Protein AF-C5LEI0-F1 (afdb_monomer)

Mean predicted aligned error: 21.71 Å

Radius of gyration: 40.42 Å; Cα contacts (8 Å, |Δi|>4): 1; chains: 1; bounding box: 72×54×118 Å

Secondary structure (DSSP, 8-state):
-PPP-----------------------------------------------------------------------------PPPHHHHHHHHHHHHHHHHHHHHHHHHHHHHHHHHHHHHHHHHHHHHHHHHHHHHHHHHHHHHHHHHTT-

Organism: Perkinsus marinus (strain ATCC 50983 / TXsc) (NCBI:txid423536)

Structure (mmCIF, N/CA/C/O backbone):
data_AF-C5LEI0-F1
#
_entry.id   AF-C5LEI0-F1
#
loop_
_atom_site.group_PDB
_atom_site.id
_atom_site.type_symbol
_atom_site.label_atom_id
_atom_site.label_alt_id
_atom_site.label_comp_id
_atom_site.label_asym_id
_atom_site.label_entity_id
_atom_site.label_seq_id
_atom_site.pdbx_PDB_ins_code
_atom_site.Cartn_x
_atom_site.Cartn_y
_atom_site.Cartn_z
_atom_site.occupancy
_atom_site.B_iso_or_equiv
_atom_site.auth_seq_id
_atom_site.auth_comp_id
_atom_site.auth_asym_id
_atom_site.auth_atom_id
_atom_site.pdbx_PDB_model_num
ATOM 1 N N . MET A 1 1 ? -17.927 0.425 -30.883 1.00 40.53 1 MET A N 1
ATOM 2 C CA . MET A 1 1 ? -18.392 0.526 -29.487 1.00 40.53 1 MET A CA 1
ATOM 3 C C . MET A 1 1 ? -18.609 -0.896 -29.017 1.00 40.53 1 MET A C 1
ATOM 5 O O . MET A 1 1 ? -19.476 -1.555 -29.571 1.00 40.53 1 MET A O 1
ATOM 9 N N . LEU A 1 2 ? -17.718 -1.409 -28.170 1.00 44.19 2 LEU A N 1
ATOM 10 C CA . LEU A 1 2 ? -17.780 -2.785 -27.680 1.00 44.19 2 LEU A CA 1
ATOM 11 C C . LEU A 1 2 ? -18.560 -2.784 -26.366 1.00 44.19 2 LEU A C 1
ATOM 13 O O . LEU A 1 2 ? -18.322 -1.938 -25.506 1.00 44.19 2 LEU A O 1
ATOM 17 N N . SER A 1 3 ? -19.552 -3.665 -26.318 1.00 43.62 3 SER A N 1
ATOM 18 C CA . SER A 1 3 ? -20.596 -3.762 -25.309 1.00 43.62 3 SER A CA 1
ATOM 19 C C . SER A 1 3 ? -20.039 -4.000 -23.909 1.00 43.62 3 SER A C 1
ATOM 21 O O . SER A 1 3 ? -19.137 -4.808 -23.716 1.00 43.62 3 SER A O 1
ATOM 23 N N . SER A 1 4 ? -20.612 -3.281 -22.950 1.00 47.50 4 SER A N 1
ATOM 24 C CA . SER A 1 4 ? -20.366 -3.403 -21.519 1.00 47.50 4 SER A CA 1
ATOM 25 C C . SER A 1 4 ? -20.913 -4.731 -20.999 1.00 47.50 4 SER A C 1
ATOM 27 O O . SER A 1 4 ? -22.121 -4.955 -21.036 1.00 47.50 4 SER A O 1
ATOM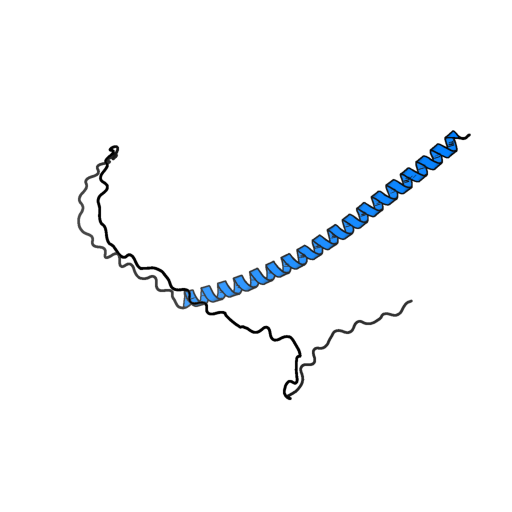 29 N N . GLU A 1 5 ? -20.033 -5.593 -20.504 1.00 47.94 5 GLU A N 1
ATOM 30 C CA . GLU A 1 5 ? -20.413 -6.741 -19.687 1.00 47.94 5 GLU A CA 1
ATOM 3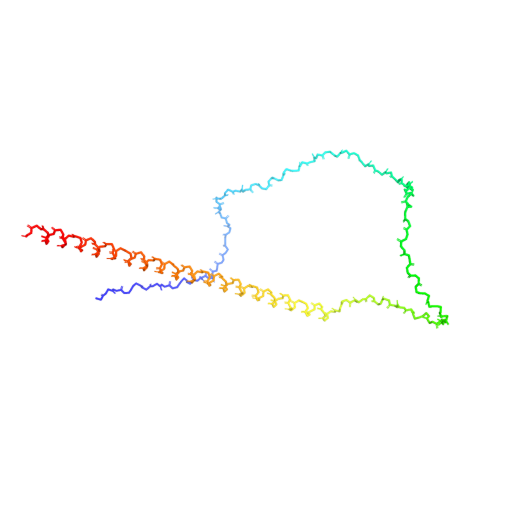1 C C . GLU A 1 5 ? -20.576 -6.238 -18.248 1.00 47.94 5 GLU A C 1
ATOM 33 O O . GLU A 1 5 ? -19.640 -5.756 -17.613 1.00 47.94 5 GLU A O 1
ATOM 38 N N . SER A 1 6 ? -21.824 -6.229 -17.795 1.00 51.22 6 SER A N 1
ATOM 39 C CA . SER A 1 6 ? -22.269 -5.803 -16.474 1.00 51.22 6 SER A CA 1
ATOM 40 C C . SER A 1 6 ? -21.958 -6.878 -15.432 1.00 51.22 6 SER A C 1
ATOM 42 O O . SER A 1 6 ? -22.624 -7.912 -15.397 1.00 51.22 6 SER A O 1
ATOM 44 N N . ASP A 1 7 ? -20.971 -6.609 -14.581 1.00 46.03 7 ASP A N 1
ATOM 45 C CA . ASP A 1 7 ? -20.659 -7.395 -13.386 1.00 46.03 7 ASP A CA 1
ATOM 46 C C . ASP A 1 7 ? -21.727 -7.100 -12.318 1.00 46.03 7 ASP A C 1
ATOM 48 O O . ASP A 1 7 ? -21.868 -5.965 -11.853 1.00 46.03 7 ASP A O 1
ATOM 52 N N . SER A 1 8 ? -22.570 -8.088 -12.023 1.00 58.03 8 SER A N 1
ATOM 53 C CA . SER A 1 8 ? -23.658 -7.955 -11.048 1.00 58.03 8 SER A CA 1
ATOM 54 C C . SER A 1 8 ? -23.155 -8.363 -9.659 1.00 58.03 8 SER A C 1
ATOM 56 O O . SER A 1 8 ? -22.446 -9.362 -9.551 1.00 58.03 8 SER A O 1
ATOM 58 N N . PRO A 1 9 ? -23.507 -7.631 -8.587 1.00 53.41 9 PRO A N 1
ATOM 59 C CA . PRO A 1 9 ? -23.068 -7.959 -7.237 1.00 53.41 9 PRO A CA 1
ATOM 60 C C . PRO A 1 9 ? -23.739 -9.252 -6.752 1.00 53.41 9 PRO A C 1
ATOM 62 O O . PRO A 1 9 ? -24.926 -9.466 -6.979 1.00 53.41 9 PRO A O 1
ATOM 65 N N . ILE A 1 10 ? -22.973 -10.115 -6.081 1.00 55.06 10 ILE A N 1
ATOM 66 C CA . ILE A 1 10 ? -23.492 -11.315 -5.413 1.00 55.06 10 ILE A CA 1
ATOM 67 C C . ILE A 1 10 ? -24.430 -10.883 -4.275 1.00 55.06 10 ILE A C 1
ATOM 69 O O . ILE A 1 10 ? -23.977 -10.357 -3.257 1.00 55.06 10 ILE A O 1
ATOM 73 N N . ASP A 1 11 ? -25.729 -11.118 -4.462 1.00 45.25 11 ASP A N 1
ATOM 74 C CA . ASP A 1 11 ? -26.745 -11.087 -3.411 1.00 45.25 11 ASP A CA 1
ATOM 75 C C . ASP A 1 11 ? -26.623 -12.362 -2.562 1.00 45.25 11 ASP A C 1
ATOM 77 O O . ASP A 1 11 ? -26.718 -13.486 -3.060 1.00 45.25 11 ASP A O 1
ATOM 81 N N . PHE A 1 12 ? -26.376 -12.198 -1.262 1.00 44.47 12 PHE A N 1
ATOM 82 C CA . PHE A 1 12 ? -26.385 -13.297 -0.298 1.00 44.47 12 PHE A CA 1
ATOM 83 C C . PHE A 1 12 ? -27.836 -13.531 0.148 1.00 44.47 12 PHE A C 1
ATOM 85 O O . PHE A 1 12 ? -28.325 -12.890 1.079 1.00 44.47 12 PHE A O 1
ATOM 92 N N . ASP A 1 13 ? -28.534 -14.433 -0.541 1.00 45.41 13 ASP A N 1
ATOM 93 C CA . ASP A 1 13 ? -29.890 -14.851 -0.182 1.00 45.41 13 ASP A CA 1
ATOM 94 C C . ASP A 1 13 ? -29.873 -15.633 1.142 1.00 45.41 13 ASP A C 1
ATOM 96 O O . ASP A 1 13 ? -29.560 -16.823 1.204 1.00 45.41 13 ASP A O 1
ATOM 100 N N . THR A 1 14 ? -30.228 -14.964 2.240 1.00 54.91 14 THR A N 1
ATOM 101 C CA . THR A 1 14 ? -30.574 -15.613 3.508 1.00 54.91 14 THR A CA 1
ATOM 102 C C . THR A 1 14 ? -32.066 -15.927 3.518 1.00 54.91 14 THR A C 1
ATOM 104 O O . THR A 1 14 ? -32.864 -15.146 4.039 1.00 54.91 14 THR A O 1
ATOM 107 N N . SER A 1 15 ? -32.475 -17.072 2.969 1.00 42.44 15 SER A N 1
ATOM 108 C CA . SER A 1 15 ? -33.815 -17.600 3.249 1.00 42.44 15 SER A CA 1
ATOM 109 C C . SER A 1 15 ? -33.873 -19.135 3.277 1.00 42.44 15 SER A C 1
ATOM 111 O O . SER A 1 15 ? -33.669 -19.805 2.276 1.00 42.44 15 SER A O 1
ATOM 113 N N . GLY A 1 16 ? -34.208 -19.676 4.455 1.00 37.34 16 GLY A N 1
ATOM 114 C CA . GLY A 1 16 ? -35.126 -20.815 4.571 1.00 37.34 16 GLY A CA 1
ATOM 115 C C . GLY A 1 16 ? -34.568 -22.244 4.622 1.00 37.34 16 GLY A C 1
ATOM 116 O O . GLY A 1 16 ? -34.513 -22.924 3.610 1.00 37.34 16 GLY A O 1
ATOM 117 N N . SER A 1 17 ? -34.381 -22.726 5.856 1.00 43.75 17 SER A N 1
ATOM 118 C CA . SER A 1 17 ? -34.925 -24.002 6.367 1.00 43.75 17 SER A CA 1
ATOM 119 C C . SER A 1 17 ? -34.354 -25.359 5.904 1.00 43.75 17 SER A C 1
ATOM 121 O O . SER A 1 17 ? -34.707 -25.895 4.864 1.00 43.75 17 SER A O 1
ATOM 123 N N . ASP A 1 18 ? -33.617 -25.968 6.841 1.00 45.22 18 ASP A N 1
ATOM 124 C CA . ASP A 1 18 ? -33.873 -27.305 7.409 1.00 45.22 18 ASP A CA 1
ATOM 125 C C . ASP A 1 18 ? -33.856 -28.529 6.467 1.00 45.22 18 ASP A C 1
ATOM 127 O O . ASP A 1 18 ? -34.885 -28.915 5.917 1.00 45.22 18 ASP A O 1
ATOM 131 N N . SER A 1 19 ? -32.689 -29.185 6.352 1.00 45.12 19 SER A N 1
ATOM 132 C CA . SER A 1 19 ? -32.526 -30.650 6.214 1.00 45.12 19 SER A CA 1
ATOM 133 C C . SER A 1 19 ? -31.037 -31.055 6.280 1.00 45.12 19 SER A C 1
ATOM 135 O O . SER A 1 19 ? -30.246 -30.646 5.441 1.00 45.12 19 SER A O 1
ATOM 137 N N . VAL A 1 20 ? -30.693 -31.826 7.321 1.00 44.53 20 VAL A N 1
ATOM 138 C CA . VAL A 1 20 ? -29.582 -32.796 7.543 1.00 44.53 20 VAL A CA 1
ATOM 139 C C . VAL A 1 20 ? -28.362 -32.803 6.576 1.00 44.53 20 VAL A C 1
ATOM 141 O O . VAL A 1 20 ? -28.552 -32.933 5.369 1.00 44.53 20 VAL A O 1
ATOM 144 N N . PRO A 1 21 ? -27.099 -32.774 7.073 1.00 45.69 21 PRO A N 1
ATOM 145 C CA . PRO A 1 21 ? -25.907 -32.677 6.228 1.00 45.69 21 PRO A CA 1
ATOM 146 C C . PRO A 1 21 ? -25.462 -34.048 5.698 1.00 45.69 21 PRO A C 1
ATOM 148 O O . PRO A 1 21 ? -25.145 -34.940 6.484 1.00 45.69 21 PRO A O 1
ATOM 151 N N . ASP A 1 22 ? -25.365 -34.196 4.376 1.00 44.88 22 ASP A N 1
ATOM 152 C CA . ASP A 1 22 ? -24.733 -35.355 3.741 1.00 44.88 22 ASP A CA 1
ATOM 153 C C . ASP A 1 22 ? -23.328 -34.966 3.238 1.00 44.88 22 ASP A C 1
ATOM 155 O O . ASP A 1 22 ? -23.167 -34.178 2.310 1.00 44.88 22 ASP A O 1
ATOM 159 N N . GLN A 1 23 ? -22.320 -35.507 3.929 1.00 47.31 23 GLN A N 1
ATOM 160 C CA . GLN A 1 23 ? -20.966 -35.826 3.454 1.00 47.31 23 GLN A CA 1
ATOM 161 C C . GLN A 1 23 ? -20.119 -34.708 2.813 1.00 47.31 23 GLN A C 1
ATOM 163 O O . GLN A 1 23 ? -19.982 -34.601 1.596 1.00 47.31 23 GLN A O 1
ATOM 168 N N . LEU A 1 24 ? -19.387 -33.975 3.661 1.00 49.25 24 LEU A N 1
ATOM 169 C CA . LEU A 1 24 ? -18.079 -33.438 3.276 1.00 49.25 24 LEU A CA 1
ATOM 170 C C . LEU A 1 24 ? -17.044 -34.568 3.369 1.00 49.25 24 LEU A C 1
ATOM 172 O O . LEU A 1 24 ? -16.597 -34.916 4.461 1.00 49.25 24 LEU A O 1
ATOM 176 N N . ASP A 1 25 ? -16.673 -35.130 2.220 1.00 51.06 25 ASP A N 1
ATOM 177 C CA . ASP A 1 25 ? -15.483 -35.969 2.075 1.00 51.06 25 ASP A CA 1
ATOM 178 C C . ASP A 1 25 ? -14.242 -35.063 2.102 1.00 51.06 25 ASP A C 1
ATOM 180 O O . ASP A 1 25 ? -13.811 -34.489 1.101 1.00 51.06 25 ASP A O 1
ATOM 184 N N . GLY A 1 26 ? -13.726 -34.848 3.307 1.00 46.53 26 GLY A N 1
ATOM 185 C CA . GLY A 1 26 ? -12.437 -34.225 3.566 1.00 46.53 26 GLY A CA 1
ATOM 186 C C . GLY A 1 26 ? -11.688 -35.083 4.585 1.00 46.53 26 GLY A C 1
ATOM 187 O O . GLY A 1 26 ? -12.323 -35.636 5.486 1.00 46.53 26 GLY A O 1
ATOM 188 N N . PRO A 1 27 ? -10.358 -35.237 4.472 1.00 42.19 27 PRO A N 1
ATOM 189 C CA . PRO A 1 27 ? -9.615 -36.118 5.358 1.00 42.19 27 PRO A CA 1
ATOM 190 C C . PRO A 1 27 ? -9.726 -35.608 6.797 1.00 42.19 27 PRO A C 1
ATOM 192 O O . PRO A 1 27 ? -9.223 -34.537 7.139 1.00 42.19 27 PRO A O 1
ATOM 195 N N . VAL A 1 28 ? -10.390 -36.400 7.640 1.00 45.81 28 VAL A N 1
ATOM 196 C CA . VAL A 1 28 ? -10.394 -36.245 9.094 1.00 45.81 28 VAL A CA 1
ATOM 197 C C . VAL A 1 28 ? -8.944 -36.375 9.552 1.00 45.81 28 VAL A C 1
ATOM 199 O O . VAL A 1 28 ? -8.387 -37.471 9.580 1.00 45.81 28 VAL A O 1
ATOM 202 N N . LEU A 1 29 ? -8.301 -35.255 9.878 1.00 49.25 29 LEU A N 1
ATOM 203 C CA . LEU A 1 29 ? -7.031 -35.292 10.590 1.00 49.25 29 LEU A CA 1
ATOM 204 C C . LEU A 1 29 ? -7.331 -35.805 12.001 1.00 49.25 29 LEU A C 1
ATOM 206 O O . LEU A 1 29 ? -7.801 -35.054 12.855 1.00 49.25 29 LEU A O 1
ATOM 210 N N . SER A 1 30 ? -7.115 -37.106 12.210 1.00 44.19 30 SER A N 1
ATOM 211 C CA . SER A 1 30 ? -7.169 -37.747 13.521 1.00 44.19 30 SER A CA 1
ATOM 212 C C . SER A 1 30 ? -6.355 -36.944 14.533 1.00 44.19 30 SER A C 1
ATOM 214 O O . SER A 1 30 ? -5.130 -36.866 14.448 1.00 44.19 30 SER A O 1
ATOM 216 N N . LEU A 1 31 ? -7.047 -36.379 15.522 1.00 54.09 31 LEU A N 1
ATOM 217 C CA . LEU A 1 31 ? -6.461 -35.951 16.787 1.00 54.09 31 LEU A CA 1
ATOM 218 C C . LEU A 1 31 ? -6.107 -37.203 17.602 1.00 54.09 31 LEU A C 1
ATOM 220 O O . LEU A 1 31 ? -6.807 -37.561 18.545 1.00 54.09 31 LEU A O 1
ATOM 224 N N . GLU A 1 32 ? -5.026 -37.886 17.232 1.00 47.44 32 GLU A N 1
ATOM 225 C CA . GLU A 1 32 ? -4.374 -38.848 18.120 1.00 47.44 32 GLU A CA 1
ATOM 226 C C . GLU A 1 32 ? -3.194 -38.171 18.812 1.00 47.44 32 GLU A C 1
ATOM 228 O O . GLU A 1 32 ? -2.110 -38.004 18.257 1.00 47.44 32 GLU A O 1
ATOM 233 N N . SER A 1 33 ? -3.425 -37.775 20.062 1.00 49.47 33 SER A N 1
ATOM 234 C CA . SER A 1 33 ? -2.374 -37.451 21.022 1.00 49.47 33 SER A CA 1
ATOM 235 C C . SER A 1 33 ? -1.627 -38.725 21.421 1.00 49.47 33 SER A C 1
ATOM 237 O O . SER A 1 33 ? -2.255 -39.635 21.967 1.00 49.47 33 SER A O 1
ATOM 239 N N . PRO A 1 34 ? -0.290 -38.794 21.309 1.00 45.00 34 PRO A N 1
ATOM 240 C CA . PRO A 1 34 ? 0.462 -39.801 22.034 1.00 45.00 34 PRO A CA 1
ATOM 241 C C . PRO A 1 34 ? 0.706 -39.296 23.461 1.00 45.00 34 PRO A C 1
ATOM 243 O O . PRO A 1 34 ? 1.633 -38.528 23.721 1.00 45.00 34 PRO A O 1
ATOM 246 N N . LEU A 1 35 ? -0.119 -39.759 24.404 1.00 52.22 35 LEU A N 1
ATOM 247 C CA . LEU A 1 35 ? 0.275 -39.868 25.809 1.00 52.22 35 LEU A CA 1
ATOM 248 C C . LEU A 1 35 ? 1.536 -40.740 25.871 1.00 52.22 35 LEU A C 1
ATOM 250 O O . LEU A 1 35 ? 1.456 -41.966 25.822 1.00 52.22 35 LEU A O 1
ATOM 254 N N . LYS A 1 36 ? 2.711 -40.118 25.970 1.00 53.62 36 LYS A N 1
ATOM 255 C CA . LYS A 1 36 ? 3.923 -40.804 26.416 1.00 53.62 36 LYS A CA 1
ATOM 256 C C . LYS A 1 36 ? 4.259 -40.341 27.822 1.00 53.62 36 LYS A C 1
ATOM 258 O O . LYS A 1 36 ? 4.909 -39.323 28.027 1.00 53.62 36 LYS A O 1
ATOM 263 N N . GLN A 1 37 ? 3.787 -41.137 28.778 1.00 56.12 37 GLN A N 1
ATOM 264 C CA . GLN A 1 37 ? 4.445 -41.305 30.064 1.00 56.12 37 GLN A CA 1
ATOM 265 C C . GLN A 1 37 ? 5.882 -41.767 29.790 1.00 56.12 37 GLN A C 1
ATOM 267 O O . GLN A 1 37 ? 6.095 -42.773 29.114 1.00 56.12 37 GLN A O 1
ATOM 272 N N . SER A 1 38 ? 6.859 -41.031 30.300 1.00 50.19 38 SER A N 1
ATOM 273 C CA . SER A 1 38 ? 8.199 -41.558 30.531 1.00 50.19 38 SER A CA 1
ATOM 274 C C . SER A 1 38 ? 8.570 -41.233 31.968 1.00 50.19 38 SER A C 1
ATOM 276 O O . SER A 1 38 ? 8.601 -40.061 32.347 1.00 50.19 38 SER A O 1
ATOM 278 N N . ASP A 1 39 ? 8.772 -42.298 32.737 1.00 54.22 39 ASP A N 1
ATOM 279 C CA . ASP A 1 39 ? 9.231 -42.336 34.121 1.00 54.22 39 ASP A CA 1
ATOM 280 C C . ASP A 1 39 ? 10.374 -41.351 34.407 1.00 54.22 39 ASP A C 1
ATOM 282 O O . ASP A 1 39 ? 11.351 -41.271 33.660 1.00 54.22 39 ASP A O 1
ATOM 286 N N . GLY A 1 40 ? 10.261 -40.621 35.518 1.00 49.69 40 GLY A N 1
ATOM 287 C CA . GLY A 1 40 ? 11.342 -39.791 36.050 1.00 49.69 40 GLY A CA 1
ATOM 288 C C . GLY A 1 40 ? 12.367 -40.589 36.875 1.00 49.69 40 GLY A C 1
ATOM 289 O O . GLY A 1 40 ? 12.074 -41.701 37.316 1.00 49.69 40 GLY A O 1
ATOM 290 N N . PRO A 1 41 ? 13.549 -40.010 37.157 1.00 46.19 41 PRO A N 1
ATOM 291 C CA . PRO A 1 41 ? 14.393 -40.375 38.296 1.00 46.19 41 PRO A CA 1
ATOM 292 C C . PRO A 1 41 ? 14.424 -39.243 39.363 1.00 46.19 41 PRO A C 1
ATOM 294 O O . PRO A 1 41 ? 13.852 -38.177 39.137 1.00 46.19 41 PRO A O 1
ATOM 297 N N . PRO A 1 42 ? 14.980 -39.489 40.568 1.00 48.28 42 PRO A N 1
ATOM 298 C CA . PRO A 1 42 ? 14.301 -39.254 41.842 1.00 48.28 42 PRO A CA 1
ATOM 299 C C . PRO A 1 42 ? 14.386 -37.819 42.373 1.00 48.28 42 PRO A C 1
ATOM 301 O O . PRO A 1 42 ? 15.311 -37.065 42.082 1.00 48.28 42 PRO A O 1
ATOM 304 N N . ILE A 1 43 ? 13.425 -37.505 43.242 1.00 56.66 43 ILE A N 1
ATOM 305 C CA . ILE A 1 43 ? 13.447 -36.378 44.177 1.00 56.66 43 ILE A CA 1
ATOM 306 C C . ILE A 1 43 ? 14.702 -36.498 45.053 1.00 56.66 43 ILE A C 1
ATOM 308 O O . ILE A 1 43 ? 14.893 -37.519 45.714 1.00 56.66 43 ILE A O 1
ATOM 312 N N . VAL A 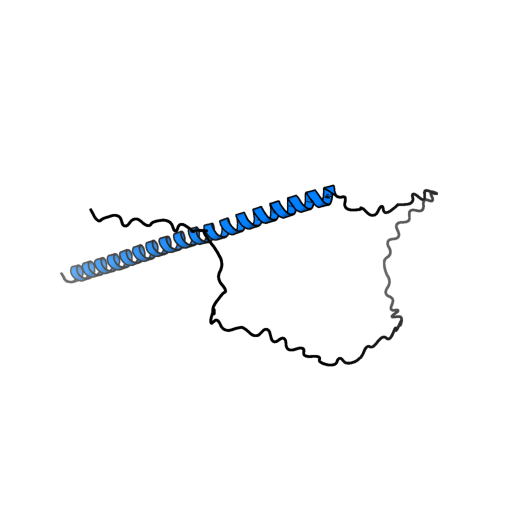1 44 ? 15.527 -35.452 45.075 1.00 49.31 44 VAL A N 1
ATOM 313 C CA . VAL A 1 44 ? 1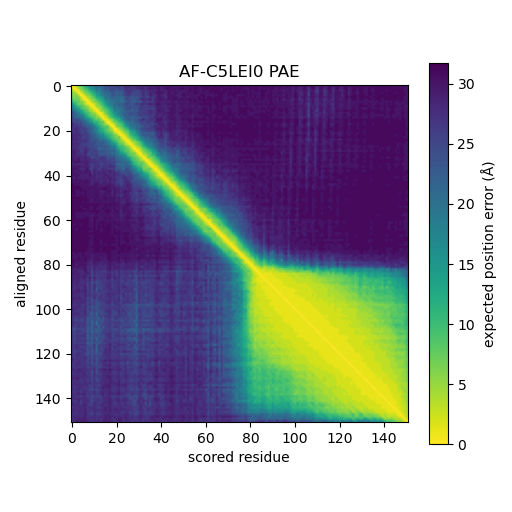6.503 -35.215 46.143 1.00 49.31 44 VAL A CA 1
ATOM 314 C C . VAL A 1 44 ? 16.057 -33.944 46.855 1.00 49.31 44 VAL A C 1
ATOM 316 O O . VAL A 1 44 ? 16.410 -32.838 46.457 1.00 49.31 44 VAL A O 1
ATOM 319 N N . ASP A 1 45 ? 15.219 -34.121 47.873 1.00 50.44 45 ASP A N 1
ATOM 320 C CA . ASP A 1 45 ? 15.175 -33.199 49.001 1.00 50.44 45 ASP A CA 1
ATOM 321 C C . ASP A 1 45 ? 16.378 -33.548 49.873 1.00 50.44 45 ASP A C 1
ATOM 323 O O . ASP A 1 45 ? 16.427 -34.643 50.422 1.00 50.44 45 ASP A O 1
ATOM 327 N N . ASP A 1 46 ? 17.334 -32.634 50.006 1.00 43.12 46 ASP A N 1
ATOM 328 C CA . ASP A 1 46 ? 18.186 -32.588 51.189 1.00 43.12 46 ASP A CA 1
ATOM 329 C C . ASP A 1 46 ? 18.586 -31.138 51.465 1.00 43.12 46 ASP A C 1
ATOM 331 O O . ASP A 1 46 ? 19.384 -30.509 50.767 1.00 43.12 46 ASP A O 1
ATOM 335 N N . ASN A 1 47 ? 17.984 -30.609 52.527 1.00 51.16 47 ASN A N 1
ATOM 336 C CA . ASN A 1 47 ? 18.466 -29.449 53.251 1.00 51.16 47 ASN A CA 1
ATOM 337 C C . ASN A 1 47 ? 19.935 -29.666 53.637 1.00 51.16 47 ASN A C 1
ATOM 339 O O . ASN A 1 47 ? 20.220 -30.488 54.504 1.00 51.16 47 ASN A O 1
ATOM 343 N N . LEU A 1 48 ? 20.853 -28.865 53.097 1.00 41.19 48 LEU A N 1
ATOM 344 C CA . LEU A 1 48 ? 22.168 -28.665 53.704 1.00 41.19 48 LEU A CA 1
ATOM 345 C C . LEU A 1 48 ? 22.478 -27.170 53.776 1.00 41.19 48 LEU A C 1
ATOM 347 O O . LEU A 1 48 ? 23.030 -26.561 52.863 1.00 41.19 48 LEU A O 1
ATOM 351 N N . VAL A 1 49 ? 22.132 -26.596 54.929 1.00 49.19 49 VAL A N 1
ATOM 352 C CA . VAL A 1 49 ? 22.908 -25.511 55.529 1.00 49.19 49 VAL A CA 1
ATOM 353 C C . VAL A 1 49 ? 24.345 -26.012 55.655 1.00 49.19 49 VAL A C 1
ATOM 355 O O . VAL A 1 49 ? 24.606 -26.885 56.476 1.00 49.19 49 VAL A O 1
ATOM 358 N N . VAL A 1 50 ? 25.269 -25.466 54.866 1.00 46.00 50 VAL A N 1
ATOM 359 C CA . VAL A 1 50 ? 26.694 -25.449 55.209 1.00 46.00 50 VAL A CA 1
ATOM 360 C C . VAL A 1 50 ? 27.260 -24.091 54.821 1.00 46.00 50 VAL A C 1
ATOM 362 O O . VAL A 1 50 ? 27.255 -23.680 53.663 1.00 46.00 50 VAL A O 1
ATOM 365 N N . GLU A 1 51 ? 27.706 -23.396 55.857 1.00 49.16 51 GLU A N 1
ATOM 366 C CA . GLU A 1 51 ? 28.414 -22.129 55.853 1.00 49.16 51 GLU A CA 1
ATOM 367 C C . GLU A 1 51 ? 29.588 -22.134 54.862 1.00 49.16 51 GLU A C 1
ATOM 369 O O . GLU A 1 51 ? 30.452 -23.009 54.901 1.00 49.16 51 GLU A O 1
ATOM 374 N N . SER A 1 52 ? 29.671 -21.103 54.021 1.00 47.84 52 SER A N 1
ATOM 375 C CA . SER A 1 52 ? 30.918 -20.723 53.358 1.00 47.84 52 SER A CA 1
ATOM 376 C C . SER A 1 52 ? 31.305 -19.332 53.849 1.00 47.84 52 SER A C 1
ATOM 378 O O . SER A 1 52 ? 30.931 -18.309 53.282 1.00 47.84 52 SER A O 1
ATOM 380 N N . ASN A 1 53 ? 32.008 -19.321 54.982 1.00 49.12 53 ASN A N 1
ATOM 381 C CA . ASN A 1 53 ? 32.725 -18.163 55.496 1.00 49.12 53 ASN A CA 1
ATOM 382 C C . ASN A 1 53 ? 34.080 -18.054 54.786 1.00 49.12 53 ASN A C 1
ATOM 384 O O . ASN A 1 53 ? 34.978 -18.849 55.048 1.00 49.12 53 ASN A O 1
ATOM 388 N N . VAL A 1 54 ? 34.221 -17.037 53.941 1.00 47.03 54 VAL A N 1
ATOM 389 C CA . VAL A 1 54 ? 35.474 -16.348 53.576 1.00 47.03 54 VAL A CA 1
ATOM 390 C C . VAL A 1 54 ? 35.029 -14.960 53.102 1.00 47.03 54 VAL A C 1
ATOM 392 O O . VAL A 1 54 ? 34.485 -14.817 52.017 1.00 47.03 54 VAL A O 1
ATOM 395 N N . SER A 1 55 ? 34.864 -13.993 54.007 1.00 50.91 55 SER A N 1
ATOM 396 C CA . SER A 1 55 ? 35.904 -13.070 54.486 1.00 50.91 55 SER A CA 1
ATOM 397 C C . SER A 1 55 ? 36.703 -12.442 53.348 1.00 50.91 55 SER A C 1
ATOM 399 O O . SER A 1 55 ? 37.711 -13.006 52.950 1.00 50.91 55 SER A O 1
ATOM 401 N N . ASP A 1 56 ? 36.291 -11.247 52.919 1.00 49.41 56 ASP A N 1
ATOM 402 C CA . ASP A 1 56 ? 37.220 -10.147 52.661 1.00 49.41 56 ASP A CA 1
ATOM 403 C C . ASP A 1 56 ? 36.526 -8.797 52.900 1.00 49.41 56 ASP A C 1
ATOM 405 O O . ASP A 1 56 ? 35.355 -8.584 52.584 1.00 49.41 56 ASP A O 1
ATOM 409 N N . HIS A 1 57 ? 37.261 -7.924 53.582 1.00 48.31 57 HIS A N 1
ATOM 410 C CA . HIS A 1 57 ? 36.821 -6.686 54.210 1.00 48.31 57 HIS A CA 1
ATOM 411 C C . HIS A 1 57 ? 36.926 -5.461 53.279 1.00 48.31 57 HIS A C 1
ATOM 413 O O . HIS A 1 57 ? 37.748 -5.432 52.370 1.00 48.31 57 HIS A O 1
ATOM 419 N N . ALA A 1 58 ? 36.203 -4.404 53.682 1.00 42.41 58 ALA A N 1
ATOM 420 C CA . ALA A 1 58 ? 36.294 -2.982 53.302 1.00 42.41 58 ALA A CA 1
ATOM 421 C C . ALA A 1 58 ? 35.358 -2.532 52.155 1.00 42.41 58 ALA A C 1
ATOM 423 O O . ALA A 1 58 ? 35.344 -3.122 51.089 1.00 42.41 58 ALA A O 1
ATOM 424 N N . ALA A 1 59 ? 34.545 -1.480 52.276 1.00 50.44 59 ALA A N 1
ATOM 425 C CA . ALA A 1 59 ? 34.468 -0.414 53.270 1.00 50.44 59 ALA A CA 1
ATOM 426 C C . ALA A 1 59 ? 32.998 -0.029 53.517 1.00 50.44 59 ALA A C 1
ATOM 428 O O . ALA A 1 59 ? 32.235 0.202 52.582 1.00 50.44 59 ALA A O 1
ATOM 429 N N . VAL A 1 60 ? 32.618 0.035 54.792 1.00 53.81 60 VAL A N 1
ATOM 430 C CA . VAL A 1 60 ? 31.373 0.651 55.253 1.00 53.81 60 VAL A CA 1
ATOM 431 C C . VAL A 1 60 ? 31.630 2.143 55.426 1.00 53.81 60 VAL A C 1
ATOM 433 O O . VAL A 1 60 ? 32.437 2.530 56.269 1.00 53.81 60 VAL A O 1
ATOM 436 N N . ASP A 1 61 ? 30.958 2.977 54.636 1.00 41.78 61 ASP A N 1
ATOM 437 C CA . ASP A 1 61 ? 30.912 4.412 54.905 1.00 41.78 61 ASP A CA 1
ATOM 438 C C . ASP A 1 61 ? 29.761 4.666 55.881 1.00 41.78 61 ASP A C 1
ATOM 440 O O . ASP A 1 61 ? 28.583 4.752 55.533 1.00 41.78 61 ASP A O 1
ATOM 444 N N . SER A 1 62 ? 30.128 4.670 57.159 1.00 45.16 62 SER A N 1
ATOM 445 C CA . SER A 1 62 ? 29.246 4.998 58.269 1.00 45.16 62 SER A CA 1
ATOM 446 C C . SER A 1 62 ? 29.011 6.505 58.298 1.00 45.16 62 SER A C 1
ATOM 448 O O . SER A 1 62 ? 29.758 7.237 58.947 1.00 45.16 62 SER A O 1
ATOM 450 N N . THR A 1 63 ? 27.938 6.992 57.676 1.00 55.72 63 THR A N 1
ATOM 451 C CA . THR A 1 63 ? 27.384 8.295 58.063 1.00 55.72 63 THR A CA 1
ATOM 452 C C . THR A 1 63 ? 26.426 8.102 59.227 1.00 55.72 63 THR A C 1
ATOM 454 O O . THR A 1 63 ? 25.249 7.782 59.071 1.00 55.72 63 THR A O 1
ATOM 457 N N . SER A 1 64 ? 26.995 8.291 60.411 1.00 48.28 64 SER A N 1
ATOM 458 C CA . SER A 1 64 ? 26.306 8.569 61.662 1.00 48.28 64 SER A CA 1
ATOM 459 C C . SER A 1 64 ? 25.247 9.663 61.484 1.00 48.28 64 SER A C 1
ATOM 461 O O . SER A 1 64 ? 25.551 10.763 61.021 1.00 48.28 64 SER A O 1
ATOM 463 N N . SER A 1 65 ? 24.013 9.383 61.894 1.00 51.59 65 SER A N 1
ATOM 464 C CA . SER A 1 65 ? 23.105 10.400 62.430 1.00 51.59 65 SER A CA 1
ATOM 465 C C . SER A 1 65 ? 22.141 9.734 63.397 1.00 51.59 65 SER A C 1
ATOM 467 O O . SER A 1 65 ? 21.107 9.179 63.038 1.00 51.59 65 SER A O 1
ATOM 469 N N . ASP A 1 66 ? 22.568 9.768 64.651 1.00 48.88 66 ASP A N 1
ATOM 470 C CA . ASP A 1 66 ? 21.765 9.528 65.834 1.00 48.88 66 ASP A CA 1
ATOM 471 C C . ASP A 1 66 ? 20.740 10.665 65.976 1.00 48.88 66 ASP A C 1
ATOM 473 O O . ASP A 1 66 ? 21.114 11.839 66.032 1.00 48.88 66 ASP A O 1
ATOM 477 N N . SER A 1 67 ? 19.450 10.334 66.014 1.00 47.62 67 SER A N 1
ATOM 478 C CA . SER A 1 67 ? 18.427 11.161 66.662 1.00 47.62 67 SER A CA 1
ATOM 479 C C . SER A 1 67 ? 17.176 10.336 66.942 1.00 47.62 67 SER A C 1
ATOM 481 O O . SER A 1 67 ? 16.393 9.994 66.060 1.00 47.62 67 SER A O 1
ATOM 483 N N . LYS A 1 68 ? 17.002 10.032 68.227 1.00 48.38 68 LYS A N 1
ATOM 484 C CA . LYS A 1 68 ? 15.790 9.483 68.830 1.00 48.38 68 LYS A CA 1
ATOM 485 C C . LYS A 1 68 ? 14.629 10.479 68.727 1.00 48.38 68 LYS A C 1
ATOM 487 O O . LYS A 1 68 ? 14.698 11.523 69.364 1.00 48.38 68 LYS A O 1
ATOM 492 N N . GLN A 1 69 ? 13.541 10.096 68.063 1.00 45.94 69 GLN A N 1
ATOM 493 C CA . GLN A 1 69 ? 12.163 10.516 68.371 1.00 45.94 69 GLN A CA 1
ATOM 494 C C . GLN A 1 69 ? 11.259 9.312 68.051 1.00 45.94 69 GLN A C 1
ATOM 496 O O . GLN A 1 69 ? 11.266 8.809 66.935 1.00 45.94 69 GLN A O 1
ATOM 501 N N . GLN A 1 70 ? 10.819 8.574 69.071 1.00 40.50 70 GLN A N 1
ATOM 502 C CA . GLN A 1 70 ? 9.494 8.697 69.692 1.00 40.50 70 GLN A CA 1
ATOM 503 C C . GLN A 1 70 ? 8.329 8.434 68.725 1.00 40.50 70 GLN A C 1
ATOM 505 O O . GLN A 1 70 ? 8.060 9.220 67.830 1.00 40.50 70 GLN A O 1
ATOM 510 N N . GLU A 1 71 ? 7.675 7.296 68.976 1.00 47.22 71 GLU A N 1
ATOM 511 C CA . GLU A 1 71 ? 6.237 7.036 68.846 1.00 47.22 71 GLU A CA 1
ATOM 512 C C . GLU A 1 71 ? 5.468 7.825 67.779 1.00 47.22 71 GLU A C 1
ATOM 514 O O . GLU A 1 71 ? 4.881 8.860 68.055 1.00 47.22 71 GLU A O 1
ATOM 519 N N . GLU A 1 72 ? 5.304 7.214 66.612 1.00 38.75 72 GLU A N 1
ATOM 520 C CA . GLU A 1 72 ? 3.982 7.124 65.998 1.00 38.75 72 GLU A CA 1
ATOM 521 C C . GLU A 1 72 ? 3.925 5.801 65.230 1.00 38.75 72 GLU A C 1
ATOM 523 O O . GLU A 1 72 ? 4.376 5.675 64.091 1.00 38.75 72 GLU A O 1
ATOM 528 N N . GLN A 1 73 ? 3.378 4.772 65.885 1.00 40.38 73 GLN A N 1
ATOM 529 C CA . GLN A 1 73 ? 2.779 3.639 65.186 1.00 40.38 73 GLN A CA 1
ATOM 530 C C . GLN A 1 73 ? 1.584 4.173 64.387 1.00 40.38 73 GLN A C 1
ATOM 532 O O . GLN A 1 73 ? 0.427 3.966 64.744 1.00 40.38 73 GLN A O 1
ATOM 537 N N . GLN A 1 74 ? 1.842 4.863 63.278 1.00 43.03 74 GLN A N 1
ATOM 538 C CA . GLN A 1 74 ? 0.863 4.890 62.214 1.00 43.03 74 GLN A CA 1
ATOM 539 C C . GLN A 1 74 ? 0.882 3.486 61.642 1.00 43.03 74 GLN A C 1
ATOM 541 O O . GLN A 1 74 ? 1.800 3.096 60.921 1.00 43.03 74 GLN A O 1
ATOM 546 N N . HIS A 1 75 ? -0.115 2.698 62.039 1.00 42.53 75 HIS A N 1
ATOM 547 C CA . HIS A 1 75 ? -0.546 1.531 61.298 1.00 42.53 75 HIS A CA 1
ATOM 548 C C . HIS A 1 75 ? -0.605 1.937 59.826 1.00 42.53 75 HIS A C 1
ATOM 550 O O . HIS A 1 75 ? -1.601 2.506 59.371 1.00 42.53 75 HIS A O 1
ATOM 556 N N . ARG A 1 76 ? 0.470 1.664 59.074 1.00 47.78 76 ARG A N 1
ATOM 557 C CA . ARG A 1 76 ? 0.445 1.666 57.620 1.00 47.78 76 ARG A CA 1
ATOM 558 C C . ARG A 1 76 ? -0.437 0.488 57.273 1.00 47.78 76 ARG A C 1
ATOM 560 O O . ARG A 1 76 ? 0.023 -0.621 57.028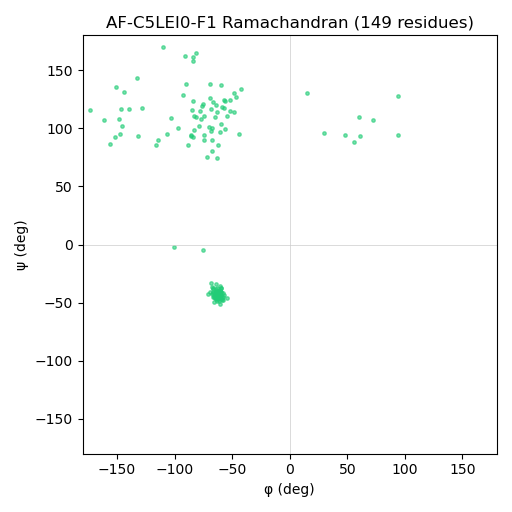 1.00 47.78 76 ARG A O 1
ATOM 567 N N . THR A 1 77 ? -1.735 0.738 57.366 1.00 48.91 77 THR A N 1
ATOM 568 C CA . THR A 1 77 ? -2.764 -0.114 56.824 1.00 48.91 77 THR A CA 1
ATOM 569 C C . THR A 1 77 ? -2.446 -0.105 55.347 1.00 48.91 77 THR A C 1
ATOM 571 O O . THR A 1 77 ? -2.746 0.857 54.640 1.00 48.91 77 THR A O 1
ATOM 574 N N . VAL A 1 78 ? -1.730 -1.133 54.899 1.00 56.88 78 VAL A N 1
ATOM 575 C CA . VAL A 1 78 ? -1.675 -1.501 53.495 1.00 56.88 78 VAL A CA 1
ATOM 576 C C . VAL A 1 78 ? -3.119 -1.849 53.177 1.00 56.88 78 VAL A C 1
ATOM 578 O O . VAL A 1 78 ? -3.553 -2.980 53.371 1.00 56.88 78 VAL A O 1
ATOM 581 N N . ARG A 1 79 ? -3.921 -0.833 52.838 1.00 59.34 79 ARG A N 1
ATOM 582 C CA . ARG A 1 79 ? -5.250 -1.061 52.298 1.00 59.34 79 ARG A CA 1
ATOM 583 C C . ARG A 1 79 ? -4.999 -1.891 51.045 1.00 59.34 79 ARG A C 1
ATOM 585 O O . ARG A 1 79 ? -4.274 -1.406 50.173 1.00 59.34 79 ARG A O 1
ATOM 592 N N . PRO A 1 80 ? -5.517 -3.125 50.951 1.00 62.69 80 PRO A N 1
ATOM 593 C CA . PRO A 1 80 ? -5.519 -3.800 49.670 1.00 62.69 80 PRO A CA 1
ATOM 594 C C . PRO A 1 80 ? -6.275 -2.869 48.724 1.00 62.69 80 PRO A C 1
ATOM 596 O O . PRO A 1 80 ? -7.419 -2.505 49.000 1.00 62.69 80 PRO A O 1
ATOM 599 N N . SER A 1 81 ? -5.594 -2.379 47.689 1.00 72.44 81 SER A N 1
ATOM 600 C CA . SER A 1 81 ? -6.222 -1.564 46.654 1.00 72.44 81 SER A CA 1
ATOM 601 C C . SER A 1 81 ? -7.165 -2.494 45.903 1.00 72.44 81 SER A C 1
ATOM 603 O O . SER A 1 81 ? -6.750 -3.234 45.016 1.00 72.44 81 SER A O 1
ATOM 605 N N . THR A 1 82 ? -8.408 -2.576 46.368 1.00 78.12 82 THR A N 1
ATOM 606 C CA . THR A 1 82 ? -9.423 -3.427 45.763 1.00 78.1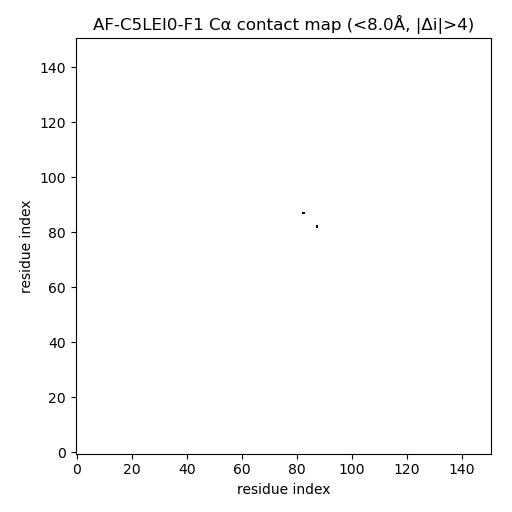2 82 THR A CA 1
ATOM 607 C C . THR A 1 82 ? -9.894 -2.745 44.497 1.00 78.12 82 THR A C 1
ATOM 609 O O . THR A 1 82 ? -10.412 -1.631 44.565 1.00 78.12 82 THR A O 1
ATOM 612 N N . LEU A 1 83 ? -9.695 -3.419 43.366 1.00 87.88 83 LEU A N 1
ATOM 613 C CA . LEU A 1 83 ? -10.224 -3.005 42.075 1.00 87.88 83 LEU A CA 1
ATOM 614 C C . LEU A 1 83 ? -11.727 -2.745 42.210 1.00 87.88 83 LEU A C 1
ATOM 616 O O . LEU A 1 83 ? -12.464 -3.604 42.705 1.00 87.88 83 LEU A O 1
ATOM 620 N N . THR A 1 84 ? -12.165 -1.549 41.834 1.00 92.38 84 THR A N 1
ATOM 621 C CA . THR A 1 84 ? -13.579 -1.188 41.908 1.00 92.38 84 THR A CA 1
ATOM 622 C C . THR A 1 84 ? -14.319 -1.682 40.668 1.00 92.38 84 THR A C 1
ATOM 624 O O . THR A 1 84 ? -13.722 -1.982 39.634 1.00 92.38 84 THR A O 1
ATOM 627 N N . GLN A 1 85 ? -15.645 -1.782 40.756 1.00 92.62 85 GLN A N 1
ATOM 628 C CA . GLN A 1 85 ? -16.467 -2.137 39.599 1.00 92.62 85 GLN A CA 1
ATOM 629 C C . GLN A 1 85 ? -16.320 -1.114 38.460 1.00 92.62 85 GLN A C 1
ATOM 631 O O . GLN A 1 85 ? -16.297 -1.507 37.294 1.00 92.62 85 GLN A O 1
ATOM 636 N N . ASP A 1 86 ? -16.174 0.169 38.793 1.00 94.56 86 ASP A N 1
ATOM 637 C CA . ASP A 1 86 ? -15.976 1.240 37.813 1.00 94.56 86 ASP A CA 1
ATOM 638 C C . ASP A 1 86 ? -14.628 1.094 37.091 1.00 94.56 86 ASP A C 1
ATOM 640 O O . ASP A 1 86 ? -14.559 1.276 35.872 1.00 94.56 86 ASP A O 1
ATOM 644 N N . ASP A 1 87 ? -13.580 0.664 37.804 1.00 95.75 87 ASP A N 1
ATOM 645 C CA . ASP A 1 87 ? -12.285 0.342 37.194 1.00 95.75 87 ASP A CA 1
ATOM 646 C C . ASP A 1 87 ? -12.422 -0.825 36.205 1.00 95.75 87 ASP A C 1
ATOM 648 O O . ASP A 1 87 ? -11.915 -0.751 35.088 1.00 95.75 87 ASP A O 1
ATOM 652 N N . CYS A 1 88 ? -13.159 -1.883 36.568 1.00 94.50 88 CYS A N 1
ATOM 653 C CA . CYS A 1 88 ? -13.408 -3.020 35.673 1.00 94.50 88 CYS A CA 1
ATOM 654 C C . CYS A 1 88 ? -14.144 -2.603 34.392 1.00 94.50 88 CYS A C 1
ATOM 656 O O . CYS A 1 88 ? -13.794 -3.061 33.305 1.00 94.50 88 CYS A O 1
ATOM 658 N N . MET A 1 89 ? -15.159 -1.743 34.507 1.00 95.88 89 MET A N 1
ATOM 659 C CA . MET A 1 89 ? -15.918 -1.251 33.352 1.00 95.88 89 MET A CA 1
ATOM 660 C C . MET A 1 89 ? -15.058 -0.368 32.445 1.00 95.88 89 MET A C 1
ATOM 662 O O . MET A 1 89 ? -15.118 -0.500 31.222 1.00 95.88 89 MET A O 1
ATOM 666 N N . THR A 1 90 ? -14.234 0.495 33.041 1.00 96.31 90 THR A N 1
ATOM 667 C CA . THR A 1 90 ? -13.315 1.373 32.306 1.00 96.31 90 THR A CA 1
ATOM 668 C C . THR A 1 90 ? -12.276 0.554 31.544 1.00 96.31 90 THR A C 1
ATOM 670 O O . THR A 1 90 ? -12.085 0.767 30.349 1.00 96.31 90 THR A O 1
ATOM 673 N N . LEU A 1 91 ? -11.672 -0.443 32.198 1.00 96.31 91 LEU A N 1
ATOM 674 C CA . LEU A 1 91 ? -10.707 -1.345 31.568 1.00 96.31 91 LEU A CA 1
ATOM 675 C C . LEU A 1 91 ? -11.329 -2.150 30.420 1.00 96.31 91 LEU A C 1
ATOM 677 O O . LEU A 1 91 ? -10.696 -2.313 29.382 1.00 96.31 91 LEU A O 1
ATOM 681 N N . ALA A 1 92 ? -12.570 -2.620 30.570 1.00 96.06 92 ALA A N 1
ATOM 682 C CA . ALA A 1 92 ? -13.268 -3.333 29.499 1.00 96.06 92 ALA A CA 1
ATOM 683 C C . ALA A 1 92 ? -13.515 -2.434 28.274 1.00 96.06 92 ALA A C 1
ATOM 685 O O . ALA A 1 92 ? -13.341 -2.870 27.134 1.00 96.06 92 ALA A O 1
ATOM 686 N N . GLN A 1 93 ? -13.876 -1.166 28.495 1.00 97.88 93 GLN A N 1
ATOM 687 C CA . GLN A 1 93 ? -14.032 -0.204 27.406 1.00 97.88 93 GLN A CA 1
ATOM 688 C C . GLN A 1 93 ? -12.693 0.084 26.714 1.00 97.88 93 GLN A C 1
ATOM 690 O O . GLN A 1 93 ? -12.628 0.075 25.483 1.00 97.88 93 GLN A O 1
ATOM 695 N N . GLU A 1 94 ? -11.631 0.307 27.488 1.00 98.00 94 GLU A N 1
ATOM 696 C CA . GLU A 1 94 ? -10.288 0.548 26.957 1.00 98.00 94 GLU A CA 1
ATOM 697 C C . GLU A 1 94 ? -9.786 -0.651 26.137 1.00 98.00 94 GLU A C 1
ATOM 699 O O . GLU A 1 94 ? -9.256 -0.478 25.038 1.00 98.00 94 GLU A O 1
ATOM 704 N N . GLU A 1 95 ? -10.030 -1.879 26.607 1.00 97.69 95 GLU A N 1
ATOM 705 C CA . GLU A 1 95 ? -9.693 -3.106 25.882 1.00 97.69 95 GLU A CA 1
ATOM 706 C C . GLU A 1 95 ? -10.415 -3.179 24.524 1.00 97.69 95 GLU A C 1
ATOM 708 O O . GLU A 1 95 ? -9.807 -3.490 23.493 1.00 97.69 95 GLU A O 1
ATOM 713 N N . ASP A 1 96 ? -11.710 -2.865 24.491 1.00 98.44 96 ASP A N 1
ATOM 714 C CA . ASP A 1 96 ? -12.498 -2.877 23.260 1.00 98.44 96 ASP A CA 1
ATOM 715 C C . ASP A 1 96 ? -12.066 -1.788 22.271 1.00 98.44 96 ASP A C 1
ATOM 717 O O . ASP A 1 96 ? -12.048 -2.016 21.053 1.00 98.44 96 ASP A O 1
ATOM 721 N N . GLU A 1 97 ? -11.692 -0.611 22.767 1.00 98.44 97 GLU A N 1
ATOM 722 C CA . GLU A 1 97 ? -11.130 0.468 21.957 1.00 98.44 97 GLU A CA 1
ATOM 723 C C . GLU A 1 97 ? -9.759 0.086 21.387 1.00 98.44 97 GLU A C 1
ATOM 725 O O . GLU A 1 97 ? -9.543 0.223 20.177 1.00 98.44 97 GLU A O 1
ATOM 730 N N . ALA A 1 98 ? -8.877 -0.500 22.199 1.00 98.44 98 ALA A N 1
ATOM 731 C CA . ALA A 1 98 ? -7.582 -1.005 21.753 1.00 98.44 98 ALA A CA 1
ATOM 732 C C . ALA A 1 98 ? -7.743 -2.072 20.657 1.00 98.44 98 ALA A C 1
ATOM 734 O O . ALA A 1 98 ? -7.120 -1.981 19.597 1.00 98.44 98 ALA A O 1
ATOM 735 N N . LYS A 1 99 ? -8.660 -3.034 20.835 1.00 98.62 99 LYS A N 1
ATOM 736 C CA . LYS A 1 99 ? -8.977 -4.051 19.813 1.00 98.62 99 LYS A CA 1
ATOM 737 C C . LYS A 1 99 ? -9.487 -3.441 18.511 1.00 98.62 99 LYS A C 1
ATOM 739 O O . LYS A 1 99 ? -9.222 -3.976 17.432 1.00 98.62 99 LYS A O 1
ATOM 744 N N . LYS A 1 100 ? -10.286 -2.372 18.571 1.00 98.62 100 LYS A N 1
ATOM 745 C CA . LYS A 1 100 ? -10.757 -1.666 17.365 1.00 98.62 100 LYS A CA 1
ATOM 746 C C . LYS A 1 100 ? -9.598 -0.971 16.660 1.00 98.62 100 LYS A C 1
ATOM 748 O O . LYS A 1 100 ? -9.505 -1.054 15.437 1.00 98.62 100 LYS A O 1
ATOM 753 N N . THR A 1 101 ? -8.714 -0.332 17.417 1.00 98.69 101 THR A N 1
ATOM 754 C CA . THR A 1 101 ? -7.552 0.374 16.874 1.00 98.69 101 THR A CA 1
ATOM 755 C C . THR A 1 101 ? -6.566 -0.579 16.217 1.00 98.69 101 THR A C 1
ATOM 757 O O . THR A 1 101 ? -6.277 -0.400 15.039 1.00 98.69 101 THR A O 1
ATOM 760 N N . ILE A 1 102 ? -6.181 -1.664 16.892 1.00 98.69 102 ILE A N 1
ATOM 761 C CA . ILE A 1 102 ? -5.282 -2.682 16.328 1.00 98.69 102 ILE A CA 1
ATOM 762 C C . ILE A 1 102 ? -5.851 -3.258 15.026 1.00 98.69 102 ILE A C 1
ATOM 764 O O . ILE A 1 102 ? -5.134 -3.404 14.040 1.00 98.69 102 ILE A O 1
ATOM 768 N N . ARG A 1 103 ? -7.158 -3.557 14.985 1.00 98.69 103 ARG A N 1
ATOM 769 C CA . ARG A 1 103 ? -7.803 -4.064 13.762 1.00 98.69 103 ARG A CA 1
ATOM 770 C C . ARG A 1 103 ? -7.750 -3.056 12.618 1.00 98.69 103 ARG A C 1
ATOM 772 O O . ARG A 1 103 ? -7.464 -3.448 11.490 1.00 98.69 103 ARG A O 1
ATOM 779 N N . ARG A 1 104 ? -8.018 -1.780 12.902 1.00 98.69 104 ARG A N 1
ATOM 780 C CA . ARG A 1 104 ? -7.959 -0.706 11.905 1.00 98.69 104 ARG A CA 1
ATOM 781 C C . ARG A 1 104 ? -6.542 -0.544 11.358 1.00 98.69 104 ARG A C 1
ATOM 783 O O . ARG A 1 104 ? -6.366 -0.542 10.146 1.00 98.69 104 ARG A O 1
ATOM 790 N N . GLU A 1 105 ? -5.553 -0.468 12.241 1.00 98.75 105 GLU A N 1
ATOM 791 C CA . GLU A 1 105 ? -4.145 -0.318 11.863 1.00 98.75 105 GLU A CA 1
ATOM 792 C C . GLU A 1 105 ? -3.650 -1.513 11.048 1.00 98.75 105 GLU A C 1
ATOM 794 O O . GLU A 1 105 ? -2.992 -1.333 10.028 1.00 98.75 105 GLU A O 1
ATOM 799 N N . ALA A 1 106 ? -4.025 -2.737 11.429 1.00 98.75 106 ALA A N 1
ATOM 800 C CA . ALA A 1 106 ? -3.679 -3.930 10.662 1.00 98.75 106 ALA A CA 1
ATOM 801 C C . ALA A 1 106 ? -4.274 -3.891 9.244 1.00 98.75 106 ALA A C 1
ATOM 803 O O . ALA A 1 106 ? -3.585 -4.203 8.273 1.00 98.75 106 ALA A O 1
ATOM 804 N N . GLN A 1 107 ? -5.538 -3.481 9.104 1.00 98.75 107 GLN A N 1
ATOM 805 C CA . GLN A 1 107 ? -6.182 -3.335 7.795 1.00 98.75 107 GLN A CA 1
ATOM 806 C C . GLN A 1 107 ? -5.506 -2.256 6.941 1.00 98.75 107 GLN A C 1
ATOM 808 O O . GLN A 1 107 ? -5.280 -2.469 5.749 1.00 98.75 107 GLN A O 1
ATOM 813 N N . GLU A 1 108 ? -5.154 -1.122 7.544 1.00 98.69 108 GLU A N 1
ATOM 814 C CA . GLU A 1 108 ? -4.446 -0.038 6.866 1.00 98.69 108 GLU A CA 1
ATOM 815 C C . GLU A 1 108 ? -3.042 -0.463 6.425 1.00 98.69 108 GLU A C 1
ATOM 817 O O . GLU A 1 108 ? -2.665 -0.228 5.278 1.00 98.69 108 GLU A O 1
ATOM 822 N N . ALA A 1 109 ? -2.301 -1.165 7.283 1.00 98.69 109 ALA A N 1
ATOM 823 C CA . ALA A 1 109 ? -0.978 -1.685 6.959 1.00 98.69 109 ALA A CA 1
ATOM 824 C C . ALA A 1 109 ? -1.027 -2.680 5.792 1.00 98.69 109 ALA A C 1
ATOM 826 O O . ALA A 1 109 ? -0.215 -2.594 4.871 1.00 98.69 109 ALA A O 1
ATOM 827 N N . ILE A 1 110 ? -2.008 -3.589 5.788 1.00 98.75 110 ILE A N 1
ATOM 828 C CA . ILE A 1 110 ? -2.207 -4.541 4.687 1.00 98.75 110 ILE A CA 1
ATOM 829 C C . ILE A 1 110 ? -2.515 -3.797 3.388 1.00 98.75 110 ILE A C 1
ATOM 831 O O . ILE A 1 110 ? -1.918 -4.093 2.353 1.00 98.75 110 ILE A O 1
ATOM 835 N N . LYS A 1 111 ? -3.426 -2.821 3.432 1.00 98.69 111 LYS A N 1
ATOM 836 C CA . LYS A 1 111 ? -3.781 -2.026 2.254 1.00 98.69 111 LYS A CA 1
ATOM 837 C C . LYS A 1 111 ? -2.562 -1.277 1.707 1.00 98.69 111 LYS A C 1
ATOM 839 O O . LYS A 1 111 ? -2.237 -1.419 0.532 1.00 98.69 111 LYS A O 1
ATOM 844 N N . SER A 1 112 ? -1.856 -0.562 2.580 1.00 98.69 112 SER A N 1
ATOM 845 C CA . SER A 1 112 ? -0.653 0.200 2.239 1.00 98.69 112 SER A CA 1
ATOM 846 C C . SER A 1 112 ? 0.435 -0.687 1.626 1.00 98.69 112 SER A C 1
ATOM 848 O O . SER A 1 112 ? 1.022 -0.330 0.607 1.00 98.69 112 SER A O 1
ATOM 850 N N . PHE A 1 113 ? 0.644 -1.892 2.167 1.00 98.81 113 PHE A N 1
ATOM 851 C CA . PHE A 1 113 ? 1.589 -2.859 1.607 1.00 98.81 113 PHE A CA 1
ATOM 852 C C . PHE A 1 113 ? 1.267 -3.220 0.151 1.00 98.81 113 PHE A C 1
ATOM 854 O O . PHE A 1 113 ? 2.167 -3.274 -0.692 1.00 98.81 113 PHE A O 1
ATOM 861 N N . TYR A 1 114 ? -0.005 -3.479 -0.165 1.00 98.75 114 TYR A N 1
ATOM 862 C CA . TYR A 1 114 ? -0.399 -3.807 -1.534 1.00 98.75 114 TYR A CA 1
ATOM 863 C C . TYR A 1 114 ? -0.280 -2.608 -2.470 1.00 98.75 114 TYR A C 1
ATOM 865 O O . TYR A 1 114 ? 0.222 -2.779 -3.582 1.00 98.75 114 TYR A O 1
ATOM 873 N N . ASP A 1 115 ? -0.671 -1.419 -2.017 1.00 98.62 115 ASP A N 1
ATOM 874 C CA . ASP A 1 115 ? -0.548 -0.186 -2.794 1.00 98.62 115 ASP A CA 1
ATOM 875 C C . ASP A 1 115 ? 0.930 0.104 -3.117 1.00 98.62 115 ASP A C 1
ATOM 877 O O . ASP A 1 115 ? 1.299 0.279 -4.281 1.00 98.62 115 ASP A O 1
ATOM 881 N N . GLU A 1 116 ? 1.818 0.037 -2.119 1.00 98.69 116 GLU A N 1
ATOM 882 C CA . GLU A 1 116 ? 3.260 0.222 -2.313 1.00 98.69 116 GLU A CA 1
ATOM 883 C C . GLU A 1 116 ? 3.848 -0.838 -3.253 1.00 98.69 116 GLU A C 1
ATOM 885 O O . GLU A 1 116 ? 4.630 -0.527 -4.159 1.00 98.69 116 GLU A O 1
ATOM 890 N N . ARG A 1 117 ? 3.457 -2.105 -3.076 1.00 98.69 117 ARG A N 1
ATOM 891 C CA . ARG A 1 117 ? 3.907 -3.195 -3.945 1.00 98.69 117 ARG A CA 1
ATOM 892 C C . ARG A 1 117 ? 3.506 -2.954 -5.399 1.00 98.69 117 ARG A C 1
ATOM 894 O O . ARG A 1 117 ? 4.315 -3.227 -6.286 1.00 98.69 117 ARG A O 1
ATOM 901 N N . GLN A 1 118 ? 2.293 -2.464 -5.658 1.00 98.62 118 GLN A N 1
ATOM 902 C CA . GLN A 1 118 ? 1.848 -2.148 -7.018 1.00 98.62 118 GLN A CA 1
ATOM 903 C C . GLN A 1 118 ? 2.661 -1.003 -7.623 1.00 98.62 118 GLN A C 1
ATOM 905 O O . GLN A 1 118 ? 3.177 -1.159 -8.732 1.00 98.62 118 GLN A O 1
ATOM 910 N N . CYS A 1 119 ? 2.876 0.081 -6.872 1.00 98.62 119 CYS A N 1
ATOM 911 C CA . CYS A 1 119 ? 3.718 1.197 -7.307 1.00 98.62 119 CYS A CA 1
ATOM 912 C C . CYS A 1 119 ? 5.127 0.730 -7.707 1.00 98.62 119 CYS A C 1
ATOM 914 O O . CYS A 1 119 ? 5.613 1.071 -8.784 1.00 98.62 119 CYS A O 1
ATOM 916 N N . ARG A 1 120 ? 5.765 -0.121 -6.891 1.00 98.56 120 ARG A N 1
ATOM 917 C CA . ARG A 1 120 ? 7.099 -0.672 -7.197 1.00 98.56 120 ARG A CA 1
ATOM 918 C C . ARG A 1 120 ? 7.105 -1.558 -8.444 1.00 98.56 120 ARG A C 1
ATOM 920 O O . ARG A 1 120 ? 8.062 -1.540 -9.215 1.00 98.56 120 ARG A O 1
ATOM 927 N N . ILE A 1 121 ? 6.059 -2.357 -8.658 1.00 98.56 121 ILE A N 1
ATOM 928 C CA . ILE A 1 121 ? 5.941 -3.185 -9.868 1.00 98.56 121 ILE A CA 1
ATOM 929 C C . ILE A 1 121 ? 5.845 -2.297 -11.111 1.00 98.56 121 ILE A C 1
ATOM 931 O O . ILE A 1 121 ? 6.496 -2.579 -12.117 1.00 98.56 121 ILE A O 1
ATOM 935 N N . GLU A 1 122 ? 5.044 -1.237 -11.057 1.00 98.44 122 GLU A N 1
ATOM 936 C CA . GLU A 1 122 ? 4.879 -0.307 -12.172 1.00 98.44 122 GLU A CA 1
ATOM 937 C C . GLU A 1 122 ? 6.159 0.488 -12.461 1.00 98.44 122 GLU A C 1
ATOM 939 O O . GLU A 1 122 ? 6.578 0.590 -13.617 1.00 98.44 122 GLU A O 1
ATOM 944 N N . GLU A 1 123 ? 6.849 0.949 -11.419 1.00 98.44 123 GLU A N 1
ATOM 945 C CA . GLU A 1 123 ? 8.164 1.578 -11.538 1.00 98.44 123 GLU A CA 1
ATOM 946 C C . GLU A 1 123 ? 9.178 0.642 -12.209 1.00 98.44 123 GLU A C 1
ATOM 948 O O . GLU A 1 123 ? 9.839 1.020 -13.179 1.00 98.44 123 GLU A O 1
ATOM 953 N N . ASN A 1 124 ? 9.254 -0.614 -11.764 1.00 98.38 124 ASN A N 1
ATOM 954 C CA . ASN A 1 124 ? 10.148 -1.601 -12.361 1.00 98.38 124 ASN A CA 1
ATOM 955 C C . ASN A 1 124 ? 9.828 -1.852 -13.839 1.00 98.38 124 ASN A C 1
ATOM 957 O O . ASN A 1 124 ? 10.747 -1.979 -14.649 1.00 98.38 124 ASN A O 1
ATOM 961 N N . LYS A 1 125 ? 8.546 -1.899 -14.225 1.00 98.56 125 LYS A N 1
ATOM 962 C CA . LYS A 1 125 ? 8.151 -2.014 -15.640 1.00 98.56 125 LYS A CA 1
ATOM 963 C C . LYS A 1 125 ? 8.652 -0.823 -16.454 1.00 98.56 125 LYS A C 1
ATOM 965 O O . LYS A 1 125 ? 9.221 -1.018 -17.526 1.00 98.56 125 LYS A O 1
ATOM 970 N N . LYS A 1 126 ? 8.482 0.395 -15.933 1.00 98.38 126 LYS A N 1
ATOM 971 C CA . LYS A 1 126 ? 8.948 1.625 -16.584 1.00 98.38 126 LYS A CA 1
ATOM 972 C C . LYS A 1 126 ? 10.467 1.629 -16.766 1.00 98.38 126 LYS A C 1
ATOM 974 O O . LYS A 1 126 ? 10.946 1.952 -17.850 1.00 98.38 126 LYS A O 1
ATOM 979 N N . ASN A 1 127 ? 11.211 1.228 -15.739 1.00 98.06 127 ASN A N 1
ATOM 980 C CA . ASN A 1 127 ? 12.671 1.172 -15.786 1.00 98.06 127 ASN A CA 1
ATOM 981 C C . ASN A 1 127 ? 13.170 0.155 -16.821 1.00 98.06 127 ASN A C 1
ATOM 983 O O . ASN A 1 127 ? 14.028 0.490 -17.634 1.00 98.06 127 ASN A O 1
ATOM 987 N N . ASN A 1 128 ? 12.577 -1.044 -16.858 1.00 98.19 128 ASN A N 1
ATOM 988 C CA . ASN A 1 128 ? 12.906 -2.056 -17.867 1.00 98.19 128 ASN A CA 1
ATOM 989 C C . ASN A 1 128 ? 12.627 -1.560 -19.294 1.00 98.19 128 ASN A C 1
ATOM 991 O O . ASN A 1 128 ? 13.438 -1.771 -20.193 1.00 98.19 128 ASN A O 1
ATOM 995 N N . LEU A 1 129 ? 11.498 -0.877 -19.512 1.00 98.00 129 LEU A N 1
ATOM 996 C CA . LEU A 1 129 ? 11.164 -0.328 -20.826 1.00 98.00 129 LEU A CA 1
ATOM 997 C C . LEU A 1 129 ? 12.172 0.743 -21.270 1.00 98.00 129 LEU A C 1
ATOM 999 O O . LEU A 1 129 ? 12.647 0.703 -22.402 1.00 98.00 129 LEU A O 1
ATOM 1003 N N . ALA A 1 130 ? 12.540 1.657 -20.371 1.00 97.94 130 ALA A N 1
ATOM 1004 C CA . ALA A 1 130 ? 13.527 2.695 -20.657 1.00 97.94 130 ALA A CA 1
ATOM 1005 C C . ALA A 1 130 ? 14.920 2.110 -20.956 1.00 97.94 130 ALA A C 1
ATOM 1007 O O . ALA A 1 130 ? 15.643 2.605 -21.823 1.00 97.94 130 ALA A O 1
ATOM 1008 N N . GLU A 1 131 ? 15.309 1.040 -20.260 1.00 97.94 131 GLU A N 1
ATOM 1009 C CA . GLU A 1 131 ? 16.564 0.340 -20.533 1.00 97.94 131 GLU A CA 1
ATOM 1010 C C . GLU A 1 131 ? 16.550 -0.328 -21.913 1.00 97.94 131 GLU A C 1
ATOM 1012 O O . GLU A 1 131 ? 17.505 -0.178 -22.680 1.00 97.94 131 GLU A O 1
ATOM 1017 N N . MET A 1 132 ? 15.448 -0.990 -22.270 1.00 97.06 132 MET A N 1
ATOM 1018 C CA . MET A 1 132 ? 15.267 -1.589 -23.594 1.00 97.06 132 MET A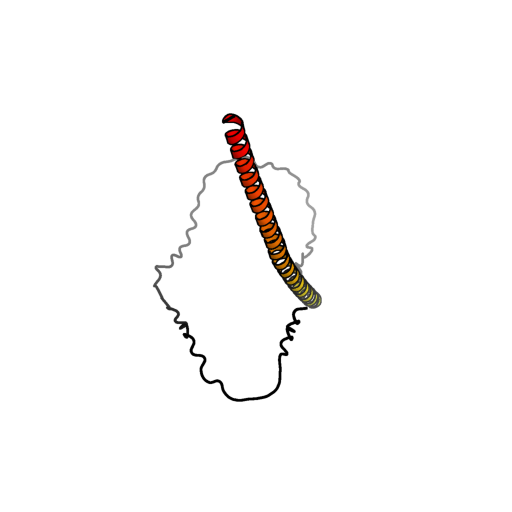 CA 1
ATOM 1019 C C . MET A 1 132 ? 15.357 -0.550 -24.715 1.00 97.06 132 MET A C 1
ATOM 1021 O O . MET A 1 132 ? 16.103 -0.752 -25.674 1.00 97.06 132 MET A O 1
ATOM 1025 N N . GLU A 1 133 ? 14.679 0.591 -24.572 1.00 97.50 133 GLU A N 1
ATOM 1026 C CA . GLU A 1 133 ? 14.735 1.692 -25.542 1.00 97.50 133 GLU A CA 1
ATOM 1027 C C . GLU A 1 133 ? 16.163 2.240 -25.697 1.00 97.50 133 GLU A C 1
ATOM 1029 O O . GLU A 1 133 ? 16.634 2.515 -26.807 1.00 97.50 133 GLU A O 1
ATOM 1034 N N . LYS A 1 134 ? 16.904 2.348 -24.589 1.00 98.00 134 LYS A N 1
ATOM 1035 C CA . LYS A 1 134 ? 18.307 2.777 -24.602 1.00 98.00 134 LYS A CA 1
ATOM 1036 C C . LYS A 1 134 ? 19.201 1.778 -25.338 1.00 98.00 134 LYS A C 1
ATOM 1038 O O . LYS A 1 134 ? 20.085 2.196 -26.093 1.00 98.00 134 LYS A O 1
ATOM 1043 N N . ILE A 1 135 ? 18.993 0.479 -25.128 1.00 97.69 135 ILE A N 1
ATOM 1044 C CA . ILE A 1 135 ? 19.731 -0.582 -25.825 1.00 97.69 135 ILE A CA 1
ATOM 1045 C C . ILE A 1 135 ? 19.433 -0.530 -27.325 1.00 97.69 135 ILE A C 1
ATOM 1047 O O . ILE A 1 135 ? 20.363 -0.544 -28.136 1.00 97.69 135 ILE A O 1
ATOM 1051 N N . GLU A 1 136 ? 18.161 -0.415 -27.702 1.00 97.38 136 GLU A N 1
ATOM 1052 C CA . GLU A 1 136 ? 17.734 -0.333 -29.099 1.00 97.38 136 GLU A CA 1
ATOM 1053 C C . GLU A 1 136 ? 18.315 0.905 -29.797 1.00 97.38 136 GLU A C 1
ATOM 1055 O O . GLU A 1 136 ? 18.940 0.794 -30.856 1.00 97.38 136 GLU A O 1
ATOM 1060 N N . SER A 1 137 ? 18.240 2.064 -29.142 1.00 97.19 137 SER A N 1
ATOM 1061 C CA . SER A 1 137 ? 18.831 3.318 -29.622 1.00 97.19 137 SER A CA 1
ATOM 1062 C C . SER A 1 137 ? 20.351 3.217 -29.798 1.00 97.19 137 SER A C 1
ATOM 1064 O O . SER A 1 137 ? 20.917 3.726 -30.769 1.00 97.19 137 SER A O 1
ATOM 1066 N N . SER A 1 138 ? 21.040 2.550 -28.866 1.00 97.75 138 SER A N 1
ATOM 1067 C CA . SER A 1 138 ? 22.484 2.309 -28.955 1.00 97.75 138 SER A CA 1
ATOM 1068 C C . SER A 1 138 ? 22.831 1.423 -30.154 1.00 97.75 138 SER A C 1
ATOM 1070 O O . SER A 1 138 ? 23.747 1.733 -30.921 1.00 97.75 138 SER A O 1
ATOM 1072 N N . LYS A 1 139 ? 22.061 0.348 -30.363 1.00 97.50 139 LYS A N 1
ATOM 1073 C CA . LYS A 1 139 ? 22.232 -0.566 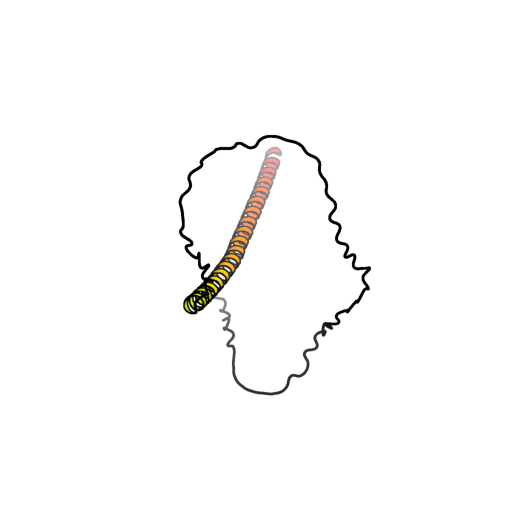-31.496 1.00 97.50 139 LYS A CA 1
ATOM 1074 C C . LYS A 1 139 ? 22.048 0.152 -32.830 1.00 97.50 139 LYS A C 1
ATOM 1076 O O . LYS A 1 139 ? 22.881 -0.026 -33.717 1.00 97.50 139 LYS A O 1
ATOM 1081 N N . LEU A 1 140 ? 21.016 0.987 -32.951 1.00 97.00 140 LEU A N 1
ATOM 1082 C CA . LEU A 1 140 ? 20.760 1.770 -34.160 1.00 97.00 140 LEU A CA 1
ATOM 1083 C C . LEU A 1 140 ? 21.945 2.691 -34.484 1.00 97.00 140 LEU A C 1
ATOM 1085 O O . LEU A 1 140 ? 22.491 2.641 -35.582 1.00 97.00 140 LEU A O 1
ATOM 1089 N N . ARG A 1 141 ? 22.449 3.419 -33.481 1.00 96.62 141 ARG A N 1
ATOM 1090 C CA . ARG A 1 141 ? 23.616 4.300 -33.640 1.00 96.62 141 ARG A CA 1
ATOM 1091 C C . ARG A 1 141 ? 24.873 3.554 -34.099 1.00 96.62 141 ARG A C 1
ATOM 1093 O O . ARG A 1 141 ? 25.669 4.095 -34.866 1.00 96.62 141 ARG A O 1
ATOM 1100 N N . MET A 1 142 ? 25.092 2.329 -33.618 1.00 96.06 142 MET A N 1
ATOM 1101 C CA . MET A 1 142 ? 26.226 1.512 -34.065 1.00 96.06 142 MET A CA 1
ATOM 1102 C C . MET A 1 142 ? 26.091 1.092 -35.529 1.00 96.06 142 MET A C 1
ATOM 1104 O O . MET A 1 142 ? 27.095 1.088 -36.241 1.00 96.06 142 MET A O 1
ATOM 1108 N N . LEU A 1 143 ? 24.878 0.761 -35.979 1.00 95.25 143 LEU A N 1
ATOM 1109 C CA . LEU A 1 143 ? 24.614 0.424 -37.378 1.00 95.25 143 LEU A CA 1
ATOM 1110 C C . LEU A 1 143 ? 24.864 1.625 -38.291 1.00 95.25 143 LEU A C 1
ATOM 1112 O O . LEU A 1 143 ? 25.582 1.481 -39.278 1.00 95.25 143 LEU A O 1
ATOM 1116 N N . ASP A 1 144 ? 24.379 2.809 -37.915 1.00 94.94 144 ASP A N 1
ATOM 1117 C CA . ASP A 1 144 ? 24.619 4.045 -38.671 1.00 94.94 144 ASP A CA 1
ATOM 1118 C C . ASP A 1 144 ? 26.117 4.354 -38.778 1.00 94.94 144 ASP A C 1
ATOM 1120 O O . ASP A 1 144 ? 26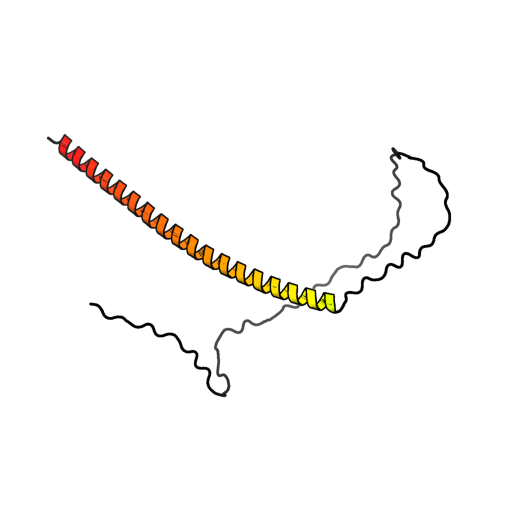.635 4.661 -39.854 1.00 94.94 144 ASP A O 1
ATOM 1124 N N . LYS A 1 145 ? 26.855 4.196 -37.671 1.00 94.50 145 LYS A N 1
ATOM 1125 C CA . LYS A 1 145 ? 28.313 4.376 -37.654 1.00 94.50 145 LYS A CA 1
ATOM 1126 C C . LYS A 1 145 ? 29.032 3.352 -38.537 1.00 94.50 145 LYS A C 1
ATOM 1128 O O . LYS A 1 145 ? 29.977 3.702 -39.239 1.00 94.50 145 LYS A O 1
ATOM 1133 N N . ALA A 1 146 ? 28.598 2.094 -38.518 1.00 92.62 146 ALA A N 1
ATOM 1134 C CA . ALA A 1 146 ? 29.175 1.040 -39.348 1.00 92.62 146 ALA A CA 1
ATOM 1135 C C . ALA A 1 146 ? 28.879 1.237 -40.845 1.00 92.62 146 ALA A C 1
ATOM 1137 O O . ALA A 1 146 ? 29.715 0.880 -41.675 1.00 92.62 146 ALA A O 1
ATOM 1138 N N . ALA A 1 147 ? 27.718 1.800 -41.189 1.00 90.56 147 ALA A N 1
ATOM 1139 C CA . ALA A 1 147 ? 27.359 2.152 -42.559 1.00 90.56 147 ALA A CA 1
ATOM 1140 C C . ALA A 1 147 ? 28.171 3.354 -43.070 1.00 90.56 147 ALA A C 1
ATOM 1142 O O . ALA A 1 147 ? 28.694 3.300 -44.178 1.00 90.56 147 ALA A O 1
ATOM 1143 N N . SER A 1 148 ? 28.347 4.386 -42.238 1.00 87.75 148 SER A N 1
ATOM 1144 C CA . SER A 1 148 ? 29.133 5.588 -42.562 1.00 87.75 148 SER A CA 1
ATOM 1145 C C . SER A 1 148 ? 30.625 5.292 -42.782 1.00 87.75 148 SER A C 1
ATOM 1147 O O . SER A 1 148 ? 31.258 5.871 -43.654 1.00 87.75 148 SER A O 1
ATOM 1149 N N . ASN A 1 149 ? 31.190 4.316 -42.065 1.00 82.38 149 ASN A N 1
ATOM 1150 C CA . ASN A 1 149 ? 32.595 3.917 -42.228 1.00 82.38 149 ASN A CA 1
ATOM 1151 C C . ASN A 1 149 ? 32.884 3.075 -43.493 1.00 82.38 149 ASN A C 1
ATOM 1153 O O . ASN A 1 149 ? 34.035 2.697 -43.711 1.00 82.38 149 ASN A O 1
ATOM 1157 N N . LYS A 1 150 ? 31.864 2.698 -44.278 1.00 73.31 150 LYS A N 1
ATOM 1158 C CA . LYS A 1 150 ? 32.008 1.880 -45.501 1.00 73.31 150 LYS A CA 1
ATOM 1159 C C . LYS A 1 150 ? 31.960 2.695 -46.800 1.00 73.31 150 LYS A C 1
ATOM 1161 O O . LYS A 1 150 ? 32.101 2.105 -47.871 1.00 73.31 150 LYS A O 1
ATOM 1166 N N . THR A 1 151 ? 31.754 4.003 -46.699 1.00 55.69 151 THR A N 1
ATOM 1167 C CA . THR A 1 151 ? 31.827 4.986 -47.791 1.00 55.69 151 THR A CA 1
ATOM 1168 C C . THR A 1 151 ? 33.098 5.802 -47.676 1.00 55.69 151 THR A C 1
ATOM 1170 O O . THR A 1 151 ? 33.720 6.048 -48.730 1.00 55.69 151 THR A O 1
#

InterPro domains:
  IPR000996 Clathrin light chain [PF01086] (66-135)

Foldseek 3Di:
DDDDDDDDDDDDDPDDDDDDDDDDPDDDPDPDDPPDDDDDDDDDDDDDDDDDDDDDDDDDPDPDDDDDDDDDPPVPPPPPPDQDPVNVVVVVVVVVVVVVVVVVVVVVVVVVVVVVVVVVVVVVVVVVVVVVVVVVVVVVVVVVVVVVVVD

Solvent-accessible surface area (backbone atoms only — not comparable to full-atom values): 10507 Å² total; per-residue (Å²): 137,83,83,84,82,80,86,74,81,88,78,83,83,87,76,85,82,90,81,84,91,83,78,84,91,63,87,77,78,77,87,75,79,82,87,73,86,73,88,82,83,81,90,79,86,74,95,70,94,70,88,83,90,75,89,84,85,87,83,84,85,79,80,84,77,90,78,93,77,82,90,74,88,70,77,77,70,77,68,78,83,70,83,46,73,68,55,54,53,51,50,52,51,50,52,53,51,49,55,51,49,54,52,50,51,52,52,50,52,54,50,50,51,52,54,53,51,50,52,52,52,52,48,52,51,53,52,53,51,54,51,50,53,51,52,52,54,51,52,52,53,51,51,54,52,57,56,61,74,74,113

pLDDT: mean 70.3, std 24.37, range [37.34, 98.81]

Sequence (151 aa):
MLSSESDSPIDFDTSGSDSVPDQLDGPVLSLESPLKQSDGPPIVDDNLVVESNVSDHAAVDSTSSDSKQQEEQQHRTVRPSTLTQDDCMTLAQEEDEAKKTIRREAQEAIKSFYDERQCRIEENKKNNLAEMEKIESSKLRMLDKAASNKT